Protein AF-R9IJM4-F1 (afdb_monomer_lite)

Structure (mmCIF, N/CA/C/O backbone):
data_AF-R9IJM4-F1
#
_entry.id   AF-R9IJM4-F1
#
loop_
_atom_site.group_PDB
_atom_site.id
_atom_site.type_symbol
_atom_site.label_atom_id
_atom_site.label_alt_id
_atom_site.label_comp_id
_atom_site.label_asym_id
_atom_site.label_entity_id
_atom_site.label_seq_id
_atom_site.pdbx_PDB_ins_code
_atom_site.Cartn_x
_atom_site.Cartn_y
_atom_site.Cartn_z
_atom_site.occupancy
_atom_site.B_iso_or_equiv
_atom_site.auth_seq_id
_atom_site.auth_comp_id
_atom_site.auth_asym_id
_atom_site.auth_atom_id
_atom_site.pdbx_PDB_model_num
ATOM 1 N N . MET A 1 1 ? 12.244 14.131 -12.103 1.00 63.94 1 MET A N 1
ATOM 2 C CA . MET A 1 1 ? 13.250 13.109 -11.712 1.00 63.94 1 MET A CA 1
ATOM 3 C C . MET A 1 1 ? 12.738 12.095 -10.692 1.00 63.94 1 MET A C 1
ATOM 5 O O . MET A 1 1 ? 13.213 10.971 -10.733 1.00 63.94 1 MET A O 1
ATOM 9 N N . PHE A 1 2 ? 11.770 12.444 -9.834 1.00 83.75 2 PHE A N 1
ATOM 10 C CA . PHE A 1 2 ? 11.288 11.590 -8.739 1.00 83.75 2 PHE A CA 1
ATOM 11 C C . PHE A 1 2 ? 10.878 10.156 -9.147 1.00 83.75 2 PHE A C 1
ATOM 13 O O . PHE A 1 2 ? 11.268 9.192 -8.494 1.00 83.75 2 PHE A O 1
ATOM 20 N N . PHE A 1 3 ? 10.173 9.996 -10.272 1.00 92.25 3 PHE A N 1
ATOM 21 C CA . PHE A 1 3 ? 9.782 8.671 -10.770 1.00 92.25 3 PHE A CA 1
ATOM 22 C C . PHE A 1 3 ? 10.983 7.755 -11.053 1.00 92.25 3 PHE A C 1
ATOM 24 O O . PHE A 1 3 ? 10.991 6.601 -10.637 1.00 92.25 3 PHE A O 1
ATOM 31 N N . TYR A 1 4 ? 12.020 8.265 -11.731 1.00 93.31 4 TYR A N 1
ATOM 32 C CA . TYR A 1 4 ? 13.202 7.458 -12.044 1.00 93.31 4 TYR A CA 1
ATOM 33 C C . TYR A 1 4 ? 13.947 7.045 -10.772 1.00 93.31 4 TYR A C 1
ATOM 35 O O . TYR A 1 4 ? 14.322 5.884 -10.654 1.00 93.31 4 TYR A O 1
ATOM 43 N N . SER A 1 5 ? 14.113 7.950 -9.800 1.00 93.19 5 SER A N 1
ATOM 44 C CA . SER A 1 5 ? 14.742 7.599 -8.520 1.00 93.19 5 SER A CA 1
ATOM 45 C C . SER A 1 5 ? 13.945 6.544 -7.751 1.00 93.19 5 SER A C 1
ATOM 47 O O . SER A 1 5 ? 14.541 5.658 -7.145 1.00 93.19 5 SER A O 1
ATOM 49 N N . GLN A 1 6 ? 12.611 6.590 -7.814 1.00 93.50 6 GLN A N 1
ATOM 50 C CA . GLN A 1 6 ? 11.763 5.597 -7.155 1.00 93.50 6 GLN A CA 1
ATOM 51 C C . GLN A 1 6 ? 11.852 4.228 -7.839 1.00 93.50 6 GLN A C 1
ATOM 53 O O . GLN A 1 6 ? 12.041 3.209 -7.175 1.00 93.50 6 GLN A O 1
ATOM 58 N N . LEU A 1 7 ? 11.807 4.203 -9.172 1.00 94.50 7 LEU A N 1
ATOM 59 C CA . LEU A 1 7 ? 12.042 2.996 -9.961 1.00 94.50 7 LEU A CA 1
ATOM 60 C C . LEU A 1 7 ? 13.425 2.390 -9.676 1.00 94.50 7 LEU A C 1
ATOM 62 O O . LEU A 1 7 ? 13.549 1.179 -9.502 1.00 94.50 7 LEU A O 1
ATOM 66 N N . GLU A 1 8 ? 14.463 3.224 -9.617 1.00 94.69 8 GLU A N 1
ATOM 67 C CA . GLU A 1 8 ? 15.834 2.804 -9.323 1.00 94.69 8 GLU A CA 1
ATOM 68 C C . GLU A 1 8 ? 15.951 2.210 -7.914 1.00 94.69 8 GLU A C 1
ATOM 70 O O . GLU A 1 8 ? 16.584 1.168 -7.744 1.00 94.69 8 GLU A O 1
ATOM 75 N N . ASN A 1 9 ? 15.276 2.802 -6.926 1.00 94.12 9 ASN A N 1
ATOM 76 C CA . ASN A 1 9 ? 15.210 2.266 -5.569 1.00 94.12 9 ASN A CA 1
ATOM 77 C C . ASN A 1 9 ? 14.530 0.885 -5.523 1.00 94.12 9 ASN A C 1
ATOM 79 O O . ASN A 1 9 ? 15.081 -0.056 -4.953 1.00 94.12 9 ASN A O 1
ATOM 83 N N . LEU A 1 10 ? 13.381 0.726 -6.186 1.00 93.44 10 LEU A N 1
ATOM 84 C CA . LEU A 1 10 ? 12.673 -0.559 -6.253 1.00 93.44 10 LEU A CA 1
ATOM 85 C C . LEU A 1 10 ? 13.505 -1.644 -6.943 1.00 93.44 10 LEU A C 1
ATOM 87 O O . LEU A 1 10 ? 13.607 -2.772 -6.456 1.00 93.44 10 LEU A O 1
ATOM 91 N N . CYS A 1 11 ? 14.169 -1.280 -8.040 1.00 94.69 11 CYS A N 1
ATOM 92 C CA . CYS A 1 11 ? 15.096 -2.161 -8.739 1.00 94.69 11 CYS A CA 1
ATOM 93 C C . CYS A 1 11 ? 16.265 -2.582 -7.837 1.00 94.69 11 CYS A C 1
ATOM 95 O O . CYS A 1 11 ? 16.614 -3.761 -7.795 1.00 94.69 11 CYS A O 1
ATOM 97 N N . LYS A 1 12 ? 16.830 -1.641 -7.069 1.00 94.81 12 LYS A N 1
ATOM 98 C CA . LYS A 1 12 ? 17.917 -1.904 -6.119 1.00 94.81 12 LYS A CA 1
ATOM 99 C C . LYS A 1 12 ? 17.493 -2.888 -5.027 1.00 94.81 12 LYS A C 1
ATOM 101 O O . LYS A 1 12 ? 18.241 -3.821 -4.755 1.00 94.81 12 LYS A O 1
ATOM 106 N N . ILE A 1 13 ? 16.299 -2.724 -4.452 1.00 88.44 13 ILE A N 1
ATOM 107 C CA . ILE A 1 13 ? 15.748 -3.633 -3.429 1.00 88.44 13 ILE A CA 1
ATOM 108 C C . ILE A 1 13 ? 15.592 -5.058 -3.979 1.00 88.44 13 ILE A C 1
ATOM 110 O O . ILE A 1 13 ? 15.886 -6.026 -3.283 1.00 88.44 13 ILE A O 1
ATOM 114 N N . LYS A 1 14 ? 15.160 -5.201 -5.237 1.00 89.44 14 LYS A N 1
ATOM 115 C CA . LYS A 1 14 ? 14.979 -6.506 -5.896 1.00 89.44 14 LYS A CA 1
ATOM 116 C C . LYS A 1 14 ? 16.241 -7.045 -6.584 1.00 89.44 14 LYS A C 1
ATOM 118 O O . LYS A 1 14 ? 16.186 -8.118 -7.176 1.00 89.44 14 LYS A O 1
ATOM 123 N N . GLY A 1 15 ? 17.363 -6.325 -6.534 1.00 93.31 15 GLY A N 1
ATOM 124 C CA . GLY A 1 15 ? 18.619 -6.740 -7.169 1.00 93.31 15 GLY A CA 1
ATOM 125 C C . GLY A 1 15 ? 18.581 -6.775 -8.704 1.00 93.31 15 GLY A C 1
ATOM 126 O O . GLY A 1 15 ? 19.361 -7.502 -9.317 1.00 93.31 15 GLY A O 1
ATOM 127 N N . ILE A 1 16 ? 17.695 -6.005 -9.341 1.00 94.75 16 ILE A N 1
ATOM 128 C CA . ILE A 1 16 ? 17.543 -5.946 -10.804 1.00 94.75 16 ILE A CA 1
ATOM 129 C C . ILE A 1 16 ? 18.032 -4.607 -11.364 1.00 94.75 16 ILE A C 1
ATOM 131 O O . ILE A 1 16 ? 18.055 -3.591 -10.674 1.00 94.75 16 ILE A O 1
ATOM 135 N N . LYS A 1 17 ? 18.432 -4.580 -12.641 1.00 94.25 17 LYS A N 1
ATOM 136 C CA . LYS A 1 17 ? 18.791 -3.328 -13.331 1.00 94.25 17 LYS A CA 1
ATOM 137 C C . LYS A 1 17 ? 17.540 -2.693 -13.953 1.00 94.25 17 LYS A C 1
ATOM 139 O O . LYS A 1 17 ? 16.835 -3.405 -14.669 1.00 94.25 17 LYS A O 1
ATOM 144 N N . PRO A 1 18 ? 17.307 -1.371 -13.807 1.00 93.06 18 PRO A N 1
ATOM 145 C CA . PRO A 1 18 ? 16.154 -0.700 -14.416 1.00 93.06 18 PRO A CA 1
ATOM 146 C C . PRO A 1 18 ? 16.035 -0.911 -15.930 1.00 93.06 18 PRO A C 1
ATOM 148 O O . PRO A 1 18 ? 14.937 -1.097 -16.437 1.00 93.06 18 PRO A O 1
ATOM 151 N N . SER A 1 19 ? 17.156 -0.940 -16.659 1.00 91.50 19 SER A N 1
ATOM 152 C CA . SER A 1 19 ? 17.163 -1.235 -18.100 1.00 91.50 19 SER A CA 1
ATOM 153 C C . SER A 1 19 ? 16.601 -2.621 -18.415 1.00 91.50 19 SER A C 1
ATOM 155 O O . SER A 1 19 ? 15.754 -2.754 -19.291 1.00 91.50 19 SER A O 1
ATOM 157 N N . ASN A 1 20 ? 17.025 -3.632 -17.652 1.00 93.06 20 ASN A N 1
ATOM 158 C CA . ASN A 1 20 ? 16.606 -5.016 -17.853 1.00 93.06 20 ASN A CA 1
ATOM 159 C C . ASN A 1 20 ? 15.116 -5.182 -17.539 1.00 93.06 20 ASN A C 1
ATOM 161 O O . ASN A 1 20 ? 14.425 -5.882 -18.268 1.00 93.06 20 ASN A O 1
ATOM 165 N N . LEU A 1 21 ? 14.624 -4.508 -16.493 1.00 94.06 21 LEU A N 1
ATOM 166 C CA . LEU A 1 21 ? 13.201 -4.488 -16.158 1.00 94.06 21 LEU A CA 1
ATOM 167 C C . LEU A 1 21 ? 12.365 -3.849 -17.273 1.00 94.06 21 LEU A C 1
ATOM 169 O O . LEU A 1 21 ? 11.349 -4.395 -17.686 1.00 94.06 21 LEU A O 1
ATOM 173 N N . VAL A 1 22 ? 12.783 -2.683 -17.771 1.00 92.12 22 VAL A N 1
ATOM 174 C CA . VAL A 1 22 ? 12.061 -1.977 -18.841 1.00 92.12 22 VAL A CA 1
ATOM 175 C C . VAL A 1 22 ? 11.967 -2.854 -20.090 1.00 92.12 22 VAL A C 1
ATOM 177 O O . VAL A 1 22 ? 10.891 -2.976 -20.670 1.00 92.12 22 VAL A O 1
ATOM 180 N N . GLU A 1 23 ? 13.059 -3.525 -20.456 1.00 92.81 23 GLU A N 1
ATOM 181 C CA . GLU A 1 23 ? 13.071 -4.487 -21.560 1.00 92.81 23 GLU A CA 1
ATOM 182 C C . GLU A 1 23 ? 12.163 -5.695 -21.294 1.00 92.81 23 GLU A C 1
ATOM 184 O O . GLU A 1 23 ? 11.390 -6.070 -22.174 1.00 92.81 23 GLU A O 1
ATOM 189 N N . SER A 1 24 ? 12.191 -6.275 -20.088 1.00 93.62 24 SER A N 1
ATOM 190 C CA . SER A 1 24 ? 11.354 -7.437 -19.757 1.00 93.62 24 SER A CA 1
ATOM 191 C C . SER A 1 24 ? 9.859 -7.109 -19.709 1.00 93.62 24 SER A C 1
ATOM 193 O O . SER A 1 24 ? 9.036 -7.994 -19.912 1.00 93.62 24 SER A O 1
ATOM 195 N N . LEU A 1 25 ? 9.499 -5.843 -19.474 1.00 94.31 25 LEU A N 1
ATOM 196 C CA . LEU A 1 25 ? 8.124 -5.335 -19.548 1.00 94.31 25 LEU A CA 1
ATOM 197 C C . LEU A 1 25 ? 7.707 -4.901 -20.971 1.00 94.31 25 LEU A C 1
ATOM 199 O O . LEU A 1 25 ? 6.634 -4.314 -21.156 1.00 94.31 25 LEU A O 1
ATOM 203 N N . GLY A 1 26 ? 8.545 -5.167 -21.981 1.00 92.19 26 GLY A N 1
ATOM 204 C CA . GLY A 1 26 ? 8.262 -4.873 -23.388 1.00 92.19 26 GLY A CA 1
ATOM 205 C C . GLY A 1 26 ? 8.372 -3.390 -23.754 1.00 92.19 26 GLY A C 1
ATOM 206 O O . GLY A 1 26 ? 7.782 -2.954 -24.741 1.00 92.19 26 GLY A O 1
ATOM 207 N N . MET A 1 27 ? 9.094 -2.596 -22.961 1.00 92.31 27 MET A N 1
ATOM 208 C CA . MET A 1 27 ? 9.307 -1.169 -23.200 1.00 92.31 27 MET A CA 1
ATOM 209 C C . MET A 1 27 ? 10.694 -0.897 -23.800 1.00 92.31 27 MET A C 1
ATOM 211 O O . MET A 1 27 ? 11.644 -1.660 -23.637 1.00 92.31 27 MET A O 1
ATOM 215 N N . SER A 1 28 ? 10.829 0.228 -24.508 1.00 87.06 28 SER A N 1
ATOM 216 C CA . SER A 1 28 ? 12.083 0.577 -25.183 1.00 87.06 28 SER A CA 1
ATOM 217 C C . SER A 1 28 ? 13.152 1.119 -24.221 1.00 87.06 28 SER A C 1
ATOM 219 O O . SER A 1 28 ? 12.854 1.851 -23.274 1.00 87.06 28 SER A O 1
ATOM 221 N N . LYS A 1 29 ? 14.434 0.887 -24.536 1.00 78.62 29 LYS A N 1
ATOM 222 C CA . LYS A 1 29 ? 15.575 1.528 -23.845 1.00 78.62 29 LYS A CA 1
ATOM 223 C C . LYS A 1 29 ? 15.525 3.063 -23.900 1.00 78.62 29 LYS A C 1
ATOM 225 O O . LYS A 1 29 ? 15.978 3.729 -22.966 1.00 78.62 29 LYS A O 1
ATOM 230 N N . GLY A 1 30 ? 14.964 3.631 -24.974 1.00 84.69 30 GLY A N 1
ATOM 231 C CA . GLY A 1 30 ? 14.792 5.080 -25.132 1.00 84.69 30 GLY A CA 1
ATOM 232 C C . GLY A 1 30 ? 13.864 5.674 -24.069 1.00 84.69 30 GLY A C 1
ATOM 233 O O . GLY A 1 30 ? 14.144 6.745 -23.529 1.00 84.69 30 GLY A O 1
ATOM 234 N N . THR A 1 31 ? 12.828 4.925 -23.689 1.00 85.75 31 THR A N 1
ATOM 235 C CA . THR A 1 31 ? 11.888 5.285 -22.623 1.00 85.75 31 THR A CA 1
ATOM 236 C C . THR A 1 31 ? 12.601 5.444 -21.276 1.00 85.75 31 THR A C 1
ATOM 238 O O . THR A 1 31 ? 12.406 6.444 -20.587 1.00 85.75 31 THR A O 1
ATOM 241 N N . MET A 1 32 ? 13.508 4.521 -20.938 1.00 88.88 32 MET A N 1
ATOM 242 C CA . MET A 1 32 ? 14.302 4.596 -19.704 1.00 88.88 32 MET A CA 1
ATOM 243 C C . MET A 1 32 ? 15.191 5.850 -19.678 1.00 88.88 32 MET A C 1
ATOM 245 O O . MET A 1 32 ? 15.207 6.586 -18.689 1.00 88.88 32 MET A O 1
ATOM 249 N N . SER A 1 33 ? 15.887 6.143 -20.786 1.00 89.19 33 SER A N 1
ATOM 250 C CA . SER A 1 33 ? 16.728 7.345 -20.890 1.00 89.19 33 SER A CA 1
ATOM 251 C C . SER A 1 33 ? 15.917 8.633 -20.707 1.00 89.19 33 SER A C 1
ATOM 253 O O . SER A 1 33 ? 16.375 9.558 -20.033 1.00 89.19 33 SER A O 1
ATOM 255 N N . ASN A 1 34 ? 14.698 8.682 -21.257 1.00 91.38 34 ASN A N 1
ATOM 256 C CA . ASN A 1 34 ? 13.790 9.814 -21.091 1.00 91.38 34 ASN A CA 1
ATOM 257 C C . ASN A 1 34 ? 13.416 10.037 -19.615 1.00 91.38 34 ASN A C 1
ATOM 259 O O . ASN A 1 34 ? 13.531 11.152 -19.109 1.00 91.38 34 ASN A O 1
ATOM 263 N N . TRP A 1 35 ? 13.048 8.980 -18.887 1.00 93.50 35 TRP A N 1
ATOM 264 C CA . TRP A 1 35 ? 12.703 9.085 -17.463 1.00 93.50 35 TRP A CA 1
ATOM 265 C C . TRP A 1 35 ? 13.880 9.528 -16.598 1.00 93.50 35 TRP A C 1
ATOM 267 O O . TRP A 1 35 ? 13.707 10.360 -15.705 1.00 93.50 35 TRP A O 1
ATOM 277 N N . LYS A 1 36 ? 15.094 9.062 -16.914 1.00 91.06 36 LYS A N 1
ATOM 278 C CA . LYS A 1 36 ? 16.323 9.509 -16.244 1.00 91.06 36 LYS A CA 1
ATOM 279 C C . LYS A 1 36 ? 16.569 11.013 -16.415 1.00 91.06 36 LYS A C 1
ATOM 281 O O . LYS A 1 36 ? 17.065 11.664 -15.501 1.00 91.06 36 LYS A O 1
ATOM 286 N N . LYS A 1 37 ? 16.167 11.582 -17.557 1.00 92.25 37 LYS A N 1
ATOM 287 C CA . LYS A 1 37 ? 16.217 13.030 -17.839 1.00 92.25 37 LYS A CA 1
ATOM 288 C C . LYS A 1 37 ? 15.030 13.812 -17.262 1.00 92.25 37 LYS A C 1
ATOM 290 O O . LYS A 1 37 ? 14.979 15.027 -17.403 1.00 92.25 37 LYS A O 1
ATOM 295 N N . GLY A 1 38 ? 14.094 13.140 -16.592 1.00 89.38 38 GLY A N 1
ATOM 296 C CA . GLY A 1 38 ? 12.923 13.760 -15.977 1.00 89.38 38 GLY A CA 1
ATOM 297 C C . GLY A 1 38 ? 11.649 13.716 -16.816 1.00 89.38 38 GLY A C 1
ATOM 298 O O . GLY A 1 38 ? 10.673 14.339 -16.412 1.00 89.38 38 GLY A O 1
ATOM 299 N N . GLY A 1 39 ? 11.631 12.977 -17.926 1.00 92.06 39 GLY A N 1
ATOM 300 C CA . GLY A 1 39 ? 10.410 12.727 -18.685 1.00 92.06 39 GLY A CA 1
ATOM 301 C C . GLY A 1 39 ? 9.360 11.973 -17.865 1.00 92.06 39 GLY A C 1
ATOM 302 O O . GLY A 1 39 ? 9.691 11.144 -17.014 1.00 92.06 39 GLY A O 1
ATOM 303 N N . THR A 1 40 ? 8.089 12.251 -18.139 1.00 91.31 40 THR A N 1
ATOM 304 C CA . THR A 1 40 ? 6.949 11.645 -17.438 1.00 91.31 40 THR A CA 1
ATOM 305 C C . THR A 1 40 ? 6.636 10.258 -18.015 1.00 91.31 40 THR A C 1
ATOM 307 O O . THR A 1 40 ? 6.551 10.120 -19.240 1.00 91.31 40 THR A O 1
ATOM 310 N N . PRO A 1 41 ? 6.473 9.211 -17.186 1.00 93.31 41 PRO A N 1
ATOM 311 C CA . PRO A 1 41 ? 5.977 7.920 -17.654 1.00 93.31 41 PRO A CA 1
ATOM 312 C C . PRO A 1 41 ? 4.510 8.023 -18.080 1.00 93.31 41 PRO A C 1
ATOM 314 O O . PRO A 1 41 ? 3.739 8.797 -17.518 1.00 93.31 41 PRO A O 1
ATOM 317 N N . ASN A 1 42 ? 4.115 7.235 -19.078 1.00 93.94 42 ASN A N 1
ATOM 318 C CA . ASN A 1 42 ? 2.702 7.099 -19.420 1.00 93.94 42 ASN A CA 1
ATOM 319 C C . ASN A 1 42 ? 2.007 6.136 -18.439 1.00 93.94 42 ASN A C 1
ATOM 321 O O . ASN A 1 42 ? 2.666 5.396 -17.707 1.00 93.94 42 ASN A O 1
ATOM 325 N N . ALA A 1 43 ? 0.674 6.146 -18.431 1.00 95.25 43 ALA A N 1
ATOM 326 C CA . ALA A 1 43 ? -0.112 5.340 -17.499 1.00 95.25 43 ALA A CA 1
ATOM 327 C C . ALA A 1 43 ? 0.181 3.831 -17.612 1.00 95.25 43 ALA A C 1
ATOM 329 O O . ALA A 1 43 ? 0.341 3.170 -16.592 1.00 95.25 43 ALA A O 1
ATOM 330 N N . ASP A 1 44 ? 0.322 3.306 -18.832 1.00 95.06 44 ASP A N 1
ATOM 331 C CA . ASP A 1 44 ? 0.617 1.887 -19.084 1.00 95.06 44 ASP A CA 1
ATOM 332 C C . ASP A 1 44 ? 1.956 1.454 -18.458 1.00 95.06 44 ASP A C 1
ATOM 334 O O . ASP A 1 44 ? 2.021 0.441 -17.765 1.00 95.06 44 ASP A O 1
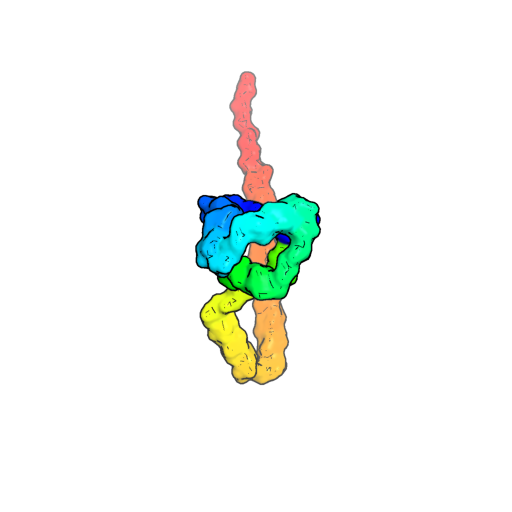ATOM 338 N N . ALA A 1 45 ? 3.006 2.266 -18.597 1.00 95.12 45 ALA A N 1
ATOM 339 C CA . ALA A 1 45 ? 4.294 2.008 -17.964 1.00 95.12 45 ALA A CA 1
ATOM 340 C C . ALA A 1 45 ? 4.198 2.007 -16.432 1.00 95.12 45 ALA A C 1
ATOM 342 O O . ALA A 1 45 ? 4.769 1.133 -15.781 1.00 95.12 45 ALA A O 1
ATOM 343 N N . VAL A 1 46 ? 3.473 2.973 -15.857 1.00 95.94 46 VAL A N 1
ATOM 344 C CA . VAL A 1 46 ? 3.274 3.065 -14.402 1.00 95.94 46 VAL A CA 1
ATOM 345 C C . VAL A 1 46 ? 2.554 1.821 -13.884 1.00 95.94 46 VAL A C 1
ATOM 347 O O . VAL A 1 46 ? 3.006 1.237 -12.904 1.00 95.94 46 VAL A O 1
ATOM 350 N N . VAL A 1 47 ? 1.4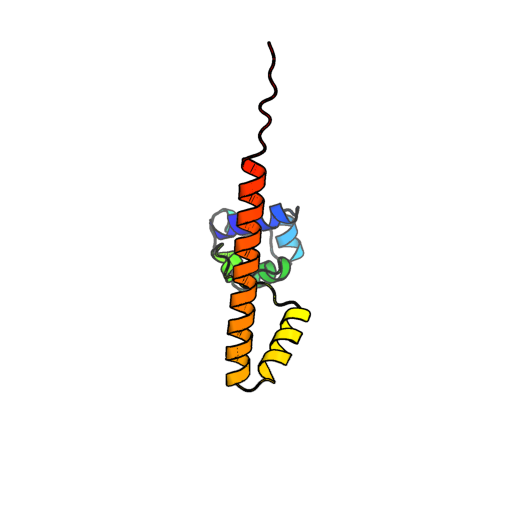84 1.385 -14.555 1.00 96.25 47 VAL A N 1
ATOM 351 C CA . VAL A 1 47 ? 0.711 0.195 -14.164 1.00 96.25 47 VAL A CA 1
ATOM 352 C C . VAL A 1 47 ? 1.577 -1.061 -14.216 1.00 96.25 47 VAL A C 1
ATOM 354 O O . VAL A 1 47 ? 1.708 -1.738 -13.202 1.00 96.25 47 VAL A O 1
ATOM 357 N N . ARG A 1 48 ? 2.257 -1.328 -15.339 1.00 95.81 48 ARG A N 1
ATOM 358 C CA . ARG A 1 48 ? 3.094 -2.535 -15.486 1.00 95.81 48 ARG A CA 1
ATOM 359 C C . ARG A 1 48 ? 4.214 -2.611 -14.453 1.00 95.81 48 ARG A C 1
ATOM 361 O O . ARG A 1 48 ? 4.527 -3.685 -13.947 1.00 95.81 48 ARG A O 1
ATOM 368 N N . ILE A 1 49 ? 4.845 -1.476 -14.151 1.00 95.44 49 ILE A N 1
ATOM 369 C CA . ILE A 1 49 ? 5.910 -1.409 -13.145 1.00 95.44 49 ILE A CA 1
ATOM 370 C C . ILE A 1 49 ? 5.330 -1.626 -11.742 1.00 95.44 49 ILE A C 1
ATOM 372 O O . ILE A 1 49 ? 5.909 -2.376 -10.958 1.00 95.44 49 ILE A O 1
ATOM 376 N N . ALA A 1 50 ? 4.196 -0.998 -11.425 1.00 94.62 50 ALA A N 1
ATOM 377 C CA . ALA A 1 50 ? 3.532 -1.150 -10.134 1.00 94.62 50 ALA A CA 1
ATOM 378 C C . ALA A 1 50 ? 3.119 -2.611 -9.882 1.00 94.62 50 ALA A C 1
ATOM 380 O O . ALA A 1 50 ? 3.448 -3.169 -8.836 1.00 94.62 50 ALA A O 1
ATOM 381 N N . GLU A 1 51 ? 2.510 -3.262 -10.877 1.00 94.19 51 GLU A N 1
ATOM 382 C CA . GLU A 1 51 ? 2.140 -4.682 -10.834 1.00 94.19 51 GLU A CA 1
ATOM 383 C C . GLU A 1 51 ? 3.358 -5.594 -10.661 1.00 94.19 51 GLU A C 1
ATOM 385 O O . GLU A 1 51 ? 3.337 -6.489 -9.818 1.00 94.19 51 GLU A O 1
ATOM 390 N N . HIS A 1 52 ? 4.447 -5.339 -11.396 1.00 94.31 52 HIS A N 1
ATOM 391 C CA . HIS A 1 52 ? 5.680 -6.120 -11.275 1.00 94.31 52 HIS A CA 1
ATOM 392 C C . HIS A 1 52 ? 6.246 -6.109 -9.848 1.00 94.31 52 HIS A C 1
ATOM 394 O O . HIS A 1 52 ? 6.707 -7.136 -9.349 1.00 94.31 52 HIS A O 1
ATOM 400 N N . PHE A 1 53 ? 6.227 -4.949 -9.187 1.00 91.94 53 PHE A N 1
ATOM 401 C CA . PHE A 1 53 ? 6.743 -4.807 -7.825 1.00 91.94 53 PHE A CA 1
ATOM 402 C C . PHE A 1 53 ? 5.709 -5.114 -6.734 1.00 91.94 53 PHE A C 1
ATOM 404 O O . PHE A 1 53 ? 6.097 -5.202 -5.569 1.00 91.94 53 PHE A O 1
ATOM 411 N N . GLY A 1 54 ? 4.433 -5.295 -7.088 1.00 88.44 54 GLY A N 1
ATOM 412 C CA . GLY A 1 54 ? 3.342 -5.475 -6.129 1.00 88.44 54 GLY A CA 1
ATOM 413 C C . GLY A 1 54 ? 3.076 -4.228 -5.281 1.00 88.44 54 GLY A C 1
ATOM 414 O O . GLY A 1 54 ? 2.723 -4.351 -4.112 1.00 88.44 54 GLY A O 1
ATOM 415 N N . VAL A 1 55 ? 3.285 -3.037 -5.846 1.00 89.56 55 VAL A N 1
ATOM 416 C CA . VAL A 1 55 ? 3.077 -1.744 -5.173 1.00 89.56 55 VAL A CA 1
ATOM 417 C C . VAL A 1 55 ? 1.930 -0.976 -5.822 1.00 89.56 55 VAL A C 1
ATOM 419 O O . VAL A 1 55 ? 1.521 -1.279 -6.941 1.00 89.56 55 VAL A O 1
ATOM 422 N N . THR A 1 56 ? 1.410 0.051 -5.151 1.00 92.00 56 THR A N 1
ATOM 423 C CA . THR A 1 56 ? 0.411 0.935 -5.762 1.00 92.00 56 THR A CA 1
ATOM 424 C C . THR A 1 56 ? 1.061 1.886 -6.771 1.00 92.00 56 THR A C 1
ATOM 426 O O . THR A 1 56 ? 2.238 2.246 -6.666 1.00 92.00 56 THR A O 1
ATOM 429 N N . THR A 1 57 ? 0.284 2.338 -7.757 1.00 93.56 57 THR A N 1
ATOM 430 C CA . THR A 1 57 ? 0.734 3.369 -8.704 1.00 93.56 57 THR A CA 1
ATOM 431 C C . THR A 1 57 ? 1.027 4.694 -8.000 1.00 93.56 57 THR A C 1
ATOM 433 O O . THR A 1 57 ? 1.972 5.382 -8.381 1.00 93.56 57 THR A O 1
ATOM 4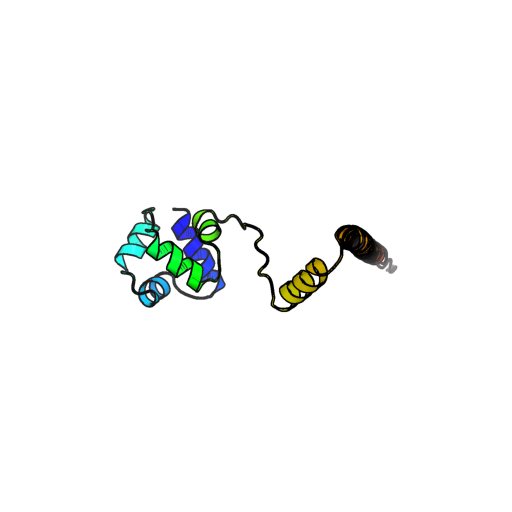36 N N . ASP A 1 58 ? 0.276 5.026 -6.942 1.00 91.69 58 ASP A N 1
ATOM 437 C CA . ASP A 1 58 ? 0.537 6.204 -6.112 1.00 91.69 58 ASP A CA 1
ATOM 438 C C . ASP A 1 58 ? 1.900 6.102 -5.425 1.00 91.69 58 ASP A C 1
ATOM 440 O O . ASP A 1 58 ? 2.726 6.995 -5.588 1.00 91.69 58 ASP A O 1
ATOM 444 N N . TYR A 1 59 ? 2.201 4.972 -4.777 1.00 90.88 59 TYR A N 1
ATOM 445 C CA . TYR A 1 59 ? 3.507 4.746 -4.162 1.00 90.88 59 TYR A CA 1
ATOM 446 C C . TYR A 1 59 ? 4.651 4.842 -5.181 1.00 90.88 59 TYR A C 1
ATOM 448 O O . TYR A 1 59 ? 5.681 5.466 -4.921 1.00 90.88 59 TYR A O 1
ATOM 456 N N . LEU A 1 60 ? 4.471 4.271 -6.374 1.00 92.81 60 LEU A N 1
ATOM 457 C CA . LEU A 1 60 ? 5.464 4.351 -7.444 1.00 92.81 60 LEU A CA 1
ATOM 458 C C . LEU A 1 60 ? 5.710 5.798 -7.919 1.00 92.81 60 LEU A C 1
ATOM 460 O O . LEU A 1 60 ? 6.829 6.142 -8.301 1.00 92.81 60 LEU A O 1
ATOM 464 N N . LEU A 1 61 ? 4.682 6.650 -7.909 1.00 92.12 61 LEU A N 1
ATOM 465 C CA . LEU A 1 61 ? 4.759 8.026 -8.405 1.00 92.12 61 LEU A CA 1
ATOM 466 C C . LEU A 1 61 ? 5.135 9.052 -7.334 1.00 92.12 61 LEU A C 1
ATOM 468 O O . LEU A 1 61 ? 5.752 10.063 -7.668 1.00 92.12 61 LEU A O 1
ATOM 472 N N . THR A 1 62 ? 4.759 8.823 -6.077 1.00 89.06 62 THR A N 1
ATOM 473 C CA . THR A 1 62 ? 4.865 9.802 -4.983 1.00 89.06 62 THR A CA 1
ATOM 474 C C . THR A 1 62 ? 5.801 9.353 -3.865 1.00 89.06 62 THR A C 1
ATOM 476 O O . THR A 1 62 ? 6.199 10.180 -3.044 1.00 89.06 62 THR A O 1
ATOM 479 N N . GLY A 1 63 ? 6.162 8.064 -3.822 1.00 84.00 63 GLY A N 1
ATOM 480 C CA . GLY A 1 63 ? 6.945 7.450 -2.746 1.00 84.00 63 GLY A CA 1
ATOM 481 C C . GLY A 1 63 ? 6.231 7.451 -1.397 1.00 84.00 63 GLY A C 1
ATOM 482 O O . GLY A 1 63 ? 6.838 7.104 -0.386 1.00 84.00 63 GLY A O 1
ATOM 483 N N . LYS A 1 64 ? 4.960 7.863 -1.358 1.00 83.69 64 LYS A N 1
ATOM 484 C CA . LYS A 1 64 ? 4.149 7.836 -0.151 1.00 83.69 64 LYS A CA 1
ATOM 485 C C . LYS A 1 64 ? 3.535 6.454 -0.043 1.00 83.69 64 LYS A C 1
ATOM 487 O O . LYS A 1 64 ? 2.765 6.034 -0.902 1.00 83.69 64 LYS A O 1
ATOM 492 N N . GLU A 1 65 ? 3.888 5.753 1.025 1.00 71.88 65 GLU A N 1
ATOM 493 C CA . GLU A 1 65 ? 3.134 4.594 1.485 1.00 71.88 65 GLU A CA 1
ATOM 494 C C . GLU A 1 65 ? 1.712 5.078 1.788 1.00 71.88 65 GLU A C 1
ATOM 496 O O . GLU A 1 65 ? 1.449 5.718 2.807 1.00 71.88 65 GLU A O 1
ATOM 501 N N . THR A 1 66 ? 0.776 4.813 0.879 1.00 61.16 66 THR A N 1
ATOM 502 C CA . THR A 1 66 ? -0.596 4.589 1.320 1.00 61.16 66 THR A CA 1
ATOM 503 C C . THR A 1 66 ? -0.507 3.289 2.090 1.00 61.16 66 THR A C 1
ATOM 505 O O . THR A 1 66 ? -0.100 2.289 1.516 1.00 61.16 66 THR A O 1
ATOM 508 N N . SER A 1 67 ? -0.775 3.314 3.393 1.00 54.50 67 SER A N 1
ATOM 509 C CA . SER A 1 67 ? -0.692 2.157 4.285 1.00 54.50 67 SER A CA 1
ATOM 510 C C . SER A 1 67 ? -1.744 1.102 3.913 1.00 54.50 67 SER A C 1
ATOM 512 O O . SER A 1 67 ? -2.684 0.829 4.650 1.00 54.50 67 SER A O 1
ATOM 514 N N . SER A 1 68 ? -1.606 0.503 2.734 1.00 55.50 68 SER A N 1
ATOM 515 C CA . SER A 1 68 ? -2.273 -0.718 2.337 1.00 55.50 68 SER A CA 1
ATOM 516 C C . SER A 1 68 ? -1.389 -1.849 2.827 1.00 55.50 68 SER A C 1
ATOM 518 O O . SER A 1 68 ? -0.588 -2.403 2.075 1.00 55.50 68 SER A O 1
ATOM 520 N N . ILE A 1 69 ? -1.496 -2.163 4.118 1.00 62.31 69 ILE A N 1
ATOM 521 C CA . ILE A 1 69 ? -1.017 -3.455 4.603 1.00 62.31 69 ILE A CA 1
ATOM 522 C C . ILE A 1 69 ? -1.715 -4.501 3.719 1.00 62.31 69 ILE A C 1
ATOM 5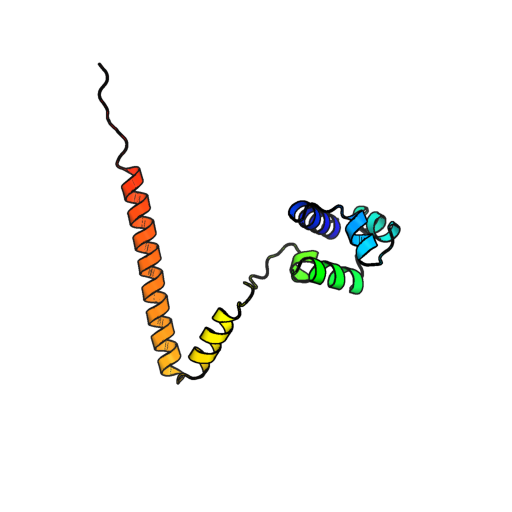24 O O . ILE A 1 69 ? -2.950 -4.482 3.644 1.00 62.31 69 ILE A O 1
ATOM 528 N N . PRO A 1 70 ? -0.970 -5.333 2.969 1.00 64.25 70 PRO A N 1
ATOM 529 C CA . PRO A 1 70 ? -1.585 -6.326 2.107 1.00 64.25 70 PRO A CA 1
ATOM 530 C C . PRO A 1 70 ? -2.439 -7.258 2.968 1.00 64.25 70 PRO A C 1
ATOM 532 O O . PRO A 1 70 ? -1.928 -7.903 3.877 1.00 64.25 70 PRO A O 1
ATOM 535 N N . ILE A 1 71 ? -3.745 -7.296 2.690 1.00 75.75 71 ILE A N 1
ATOM 536 C CA . ILE A 1 71 ? -4.708 -8.121 3.425 1.00 75.75 71 ILE A CA 1
ATOM 537 C C . ILE A 1 71 ? -4.450 -9.585 3.054 1.00 75.75 71 ILE A C 1
ATOM 539 O O . ILE A 1 71 ? -4.716 -10.004 1.919 1.00 75.75 71 ILE A O 1
ATOM 543 N N . SER A 1 72 ? -3.924 -10.355 4.004 1.00 83.75 72 SER A N 1
ATOM 544 C CA . SER A 1 72 ? -3.705 -11.794 3.859 1.00 83.75 72 SER A CA 1
ATOM 545 C C . SER A 1 72 ? -5.036 -12.551 3.751 1.00 83.75 72 SER A C 1
ATOM 547 O O . SER A 1 72 ? -6.113 -11.997 3.976 1.00 8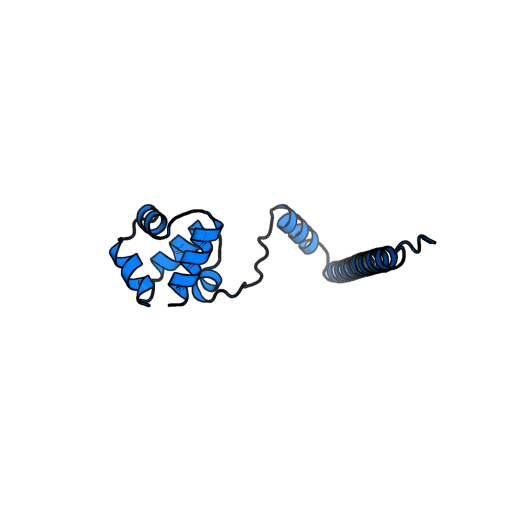3.75 72 SER A O 1
ATOM 549 N N . GLN A 1 73 ? -5.000 -13.836 3.382 1.00 83.56 73 GLN A N 1
ATOM 550 C CA . GLN A 1 73 ? -6.230 -14.642 3.390 1.00 83.56 73 GLN A CA 1
ATOM 551 C C . GLN A 1 73 ? -6.796 -14.803 4.802 1.00 83.56 73 GLN A C 1
ATOM 553 O O . GLN A 1 73 ? -8.012 -14.801 4.966 1.00 83.56 73 GLN A O 1
ATOM 558 N N . GLU A 1 74 ? -5.923 -14.849 5.803 1.00 87.88 74 GLU A N 1
ATOM 559 C CA . GLU A 1 74 ? -6.319 -14.917 7.203 1.00 87.88 74 GLU A CA 1
ATOM 560 C C . GLU A 1 74 ? -6.994 -13.615 7.657 1.00 87.88 74 GLU A C 1
ATOM 562 O O . GLU A 1 74 ? -8.067 -13.654 8.254 1.00 87.88 74 GLU A O 1
ATOM 567 N N . ASP A 1 75 ? -6.478 -12.448 7.252 1.00 88.62 75 ASP A N 1
ATOM 568 C CA . ASP A 1 75 ? -7.132 -11.159 7.532 1.00 88.62 75 ASP A CA 1
ATOM 569 C C . ASP A 1 75 ? -8.544 -11.081 6.924 1.00 88.62 75 ASP A C 1
ATOM 571 O O . ASP A 1 75 ? -9.461 -10.505 7.516 1.00 88.62 75 ASP A O 1
ATOM 575 N N . LYS A 1 76 ? -8.750 -11.675 5.739 1.00 88.19 76 LYS A N 1
ATOM 576 C CA . LYS A 1 76 ? -10.079 -11.735 5.103 1.00 88.19 76 LYS A CA 1
ATOM 577 C C . LYS A 1 76 ? -1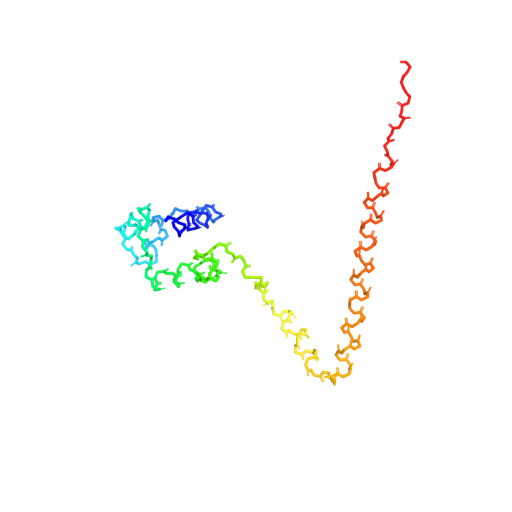1.033 -12.656 5.847 1.00 88.19 76 LYS A C 1
ATOM 579 O O . LYS A 1 76 ? -12.221 -12.342 5.926 1.00 88.19 76 LYS A O 1
ATOM 584 N N . GLU A 1 77 ? -10.537 -13.773 6.368 1.00 93.31 77 GLU A N 1
ATOM 585 C CA . GLU A 1 77 ? -11.328 -14.684 7.192 1.00 93.31 77 GLU A CA 1
ATOM 586 C C . GLU A 1 77 ? -11.791 -13.981 8.473 1.00 93.31 77 GLU A C 1
ATOM 588 O O . GLU A 1 77 ? -12.992 -13.928 8.746 1.00 93.31 77 GLU A O 1
ATOM 593 N N . TRP A 1 78 ? -10.873 -13.316 9.178 1.00 94.88 78 TRP A N 1
ATOM 594 C CA . TRP A 1 78 ? -11.194 -12.485 10.340 1.00 94.88 78 TRP A CA 1
ATOM 595 C C . TRP A 1 78 ? -12.240 -11.412 10.023 1.00 94.88 78 TRP A C 1
ATOM 597 O O . TRP A 1 78 ? -13.223 -11.261 10.752 1.00 94.88 78 TRP A O 1
ATOM 607 N N . LEU A 1 79 ? -12.079 -10.691 8.909 1.00 92.69 79 LEU A N 1
ATOM 608 C CA . LEU A 1 79 ? -13.040 -9.672 8.485 1.00 92.69 79 LEU A CA 1
ATOM 609 C C . LEU A 1 79 ? -14.428 -10.267 8.193 1.00 92.69 79 LEU A C 1
ATOM 611 O O . LEU A 1 79 ? -15.445 -9.672 8.555 1.00 92.69 79 LEU A O 1
ATOM 615 N N . SER A 1 80 ? -14.482 -11.446 7.567 1.00 94.62 80 SER A N 1
ATOM 616 C CA . SER A 1 80 ? -15.735 -12.158 7.301 1.00 94.62 80 SER A CA 1
ATOM 617 C C . SER A 1 80 ? -16.466 -12.529 8.592 1.00 94.62 80 SER A C 1
ATOM 619 O O . SER A 1 80 ? -17.677 -12.320 8.686 1.00 94.62 80 SER A O 1
ATOM 621 N N . LEU A 1 81 ? -15.742 -13.022 9.601 1.00 96.25 81 LEU A N 1
ATOM 622 C CA . LEU A 1 81 ? -16.314 -13.350 10.909 1.00 96.25 81 LEU A CA 1
ATOM 623 C C . LEU A 1 81 ? -16.869 -12.103 11.606 1.00 96.25 81 LEU A C 1
ATOM 625 O O . LEU A 1 81 ? -18.000 -12.121 12.087 1.00 96.25 81 LEU A O 1
ATOM 629 N N . ILE A 1 82 ? -16.123 -10.993 11.598 1.00 96.25 82 ILE A N 1
ATOM 630 C CA . ILE A 1 82 ? -16.572 -9.725 12.192 1.00 96.25 82 ILE A CA 1
ATOM 631 C C . ILE A 1 82 ? -17.874 -9.234 11.549 1.00 96.25 82 ILE A C 1
ATOM 633 O O . ILE A 1 82 ? -18.784 -8.813 12.263 1.00 96.25 82 ILE A O 1
ATOM 637 N N . HIS A 1 83 ? -18.010 -9.321 10.224 1.00 93.62 83 HIS A N 1
ATOM 638 C CA . HIS A 1 83 ? -19.223 -8.880 9.526 1.00 93.62 83 HIS A CA 1
ATOM 639 C C . HIS A 1 83 ? -20.461 -9.745 9.797 1.00 93.62 83 HIS A C 1
ATOM 641 O O . HIS A 1 83 ? -21.577 -9.267 9.599 1.00 93.62 83 HIS A O 1
ATOM 647 N N . GLN A 1 84 ? -20.295 -10.983 10.268 1.00 96.69 84 GLN A N 1
ATOM 648 C CA . GLN A 1 84 ? -21.418 -11.834 10.675 1.00 96.69 84 GLN A CA 1
ATOM 649 C C . GLN A 1 84 ? -21.982 -11.449 12.052 1.00 96.69 84 GLN A C 1
ATOM 651 O O . GLN A 1 84 ? -23.100 -11.835 12.393 1.00 96.69 84 GLN A O 1
ATOM 656 N N . LEU A 1 85 ? -21.237 -10.678 12.849 1.00 96.38 85 LEU A N 1
ATOM 657 C CA . LEU A 1 85 ? -21.673 -10.256 14.176 1.00 96.38 85 LEU A CA 1
ATOM 658 C C . LEU A 1 85 ? -22.681 -9.097 14.102 1.00 96.38 85 LEU A C 1
ATOM 660 O O . LEU A 1 85 ? -22.517 -8.186 13.282 1.00 96.38 85 LEU A O 1
ATOM 664 N N . PRO A 1 86 ? -23.665 -9.036 15.022 1.00 97.94 86 PRO A N 1
ATOM 665 C CA . PRO A 1 86 ? -24.471 -7.838 15.224 1.00 97.94 86 PRO A CA 1
ATOM 666 C C . PRO A 1 86 ? -23.595 -6.619 15.530 1.00 97.94 86 PRO A C 1
ATOM 668 O O . PRO A 1 86 ? -22.587 -6.727 16.228 1.00 97.94 86 PRO A O 1
ATOM 671 N N . LEU A 1 87 ? -24.025 -5.433 15.091 1.00 95.69 87 LEU A N 1
ATOM 672 C CA . LEU A 1 87 ? -23.240 -4.198 15.208 1.00 95.69 87 LEU A CA 1
ATOM 673 C C . LEU A 1 87 ? -22.760 -3.913 16.645 1.00 95.69 87 LEU A C 1
ATOM 675 O O . LEU A 1 87 ? -21.621 -3.500 16.851 1.00 95.69 87 LEU A O 1
ATOM 679 N N . LYS A 1 88 ? -23.602 -4.184 17.652 1.00 97.62 88 LYS A N 1
ATOM 680 C CA . LYS A 1 88 ? -23.226 -4.028 19.065 1.00 97.62 88 LYS A CA 1
ATOM 681 C C . LYS A 1 88 ? -22.049 -4.933 19.454 1.00 97.62 88 LYS A C 1
ATOM 683 O O . LYS A 1 88 ? -21.096 -4.450 20.054 1.00 97.62 88 LYS A O 1
ATOM 688 N N . ALA A 1 89 ? -22.089 -6.204 19.055 1.00 96.81 89 ALA A N 1
ATOM 689 C CA . ALA A 1 89 ? -21.020 -7.158 19.334 1.00 96.81 89 ALA A CA 1
ATOM 690 C C . ALA A 1 89 ? -19.716 -6.764 18.621 1.00 96.81 89 ALA A C 1
ATOM 692 O O . ALA A 1 89 ? -18.648 -6.856 19.213 1.00 96.81 89 ALA A O 1
ATOM 693 N N . GLN A 1 90 ? -19.783 -6.230 17.395 1.00 97.00 90 GLN A N 1
ATOM 694 C CA . GLN A 1 90 ? -18.589 -5.703 16.718 1.00 97.00 90 GLN A CA 1
ATOM 695 C C . GLN A 1 90 ? -17.904 -4.591 17.534 1.00 97.00 90 GLN A C 1
ATOM 697 O O . GLN A 1 90 ? -16.676 -4.560 17.627 1.00 97.00 90 GLN A O 1
ATOM 702 N N . TYR A 1 91 ? -18.678 -3.684 18.146 1.00 95.69 91 TYR A N 1
ATOM 703 C CA . TYR A 1 91 ? -18.123 -2.638 19.012 1.00 95.69 91 TYR A CA 1
ATOM 704 C C . TYR A 1 91 ? -17.493 -3.199 20.288 1.00 95.69 91 TYR A C 1
ATOM 706 O O . TYR A 1 91 ? -16.412 -2.745 20.667 1.00 95.69 91 TYR A O 1
ATOM 714 N N . GLU A 1 92 ? -18.145 -4.173 20.925 1.00 97.12 92 GLU A N 1
ATOM 715 C CA . GLU A 1 92 ? -17.644 -4.844 22.130 1.00 97.12 92 GLU A CA 1
ATOM 716 C C . GLU A 1 92 ? -16.301 -5.537 21.841 1.00 97.12 92 GLU A C 1
ATOM 718 O O . GLU A 1 92 ? -15.288 -5.179 22.445 1.00 97.12 92 GLU A O 1
ATOM 723 N N . PHE A 1 93 ? -16.243 -6.390 20.812 1.00 96.50 93 PHE A N 1
ATOM 724 C CA . PHE A 1 93 ? -15.010 -7.067 20.385 1.00 96.50 93 PHE A CA 1
ATOM 725 C C . PHE A 1 93 ? -13.895 -6.089 20.002 1.00 96.50 93 PHE A C 1
ATOM 727 O O . PHE A 1 93 ? -12.734 -6.279 20.366 1.00 96.50 93 PHE A O 1
ATOM 734 N N . LYS A 1 94 ? -14.221 -4.996 19.301 1.00 96.06 94 LYS A N 1
ATOM 735 C CA . LYS A 1 94 ? -13.240 -3.948 18.981 1.00 96.06 94 LYS A CA 1
ATOM 736 C C . LYS A 1 94 ? -12.671 -3.295 20.245 1.00 96.06 94 LYS A C 1
ATOM 738 O O . LYS A 1 94 ? -11.492 -2.941 20.264 1.00 96.06 94 LYS A O 1
ATOM 743 N N . GLY A 1 95 ? -13.496 -3.093 21.271 1.00 96.06 95 GLY A N 1
ATOM 744 C CA . GLY A 1 95 ? -13.068 -2.571 22.568 1.00 96.06 95 GLY A CA 1
ATOM 745 C C . GLY A 1 95 ? -12.122 -3.529 23.286 1.00 96.06 95 GLY A C 1
ATOM 746 O O . GLY A 1 95 ? -11.049 -3.115 23.724 1.00 96.06 95 GLY A O 1
ATOM 747 N N . GLU A 1 96 ? -12.480 -4.810 23.335 1.00 96.69 96 GLU A N 1
ATOM 748 C CA . GLU A 1 96 ? -11.655 -5.863 23.932 1.00 96.69 96 GLU A CA 1
ATOM 749 C C . GLU A 1 96 ? -10.300 -5.996 23.236 1.00 96.69 96 GLU A C 1
ATOM 751 O O . GLU A 1 96 ? -9.267 -5.971 23.906 1.00 96.69 96 GLU A O 1
ATOM 756 N N . LEU A 1 97 ? -10.288 -6.038 21.899 1.00 95.50 97 LEU A N 1
ATOM 757 C CA . LEU A 1 97 ? -9.062 -6.130 21.107 1.00 95.50 97 LEU A CA 1
ATOM 758 C C . LEU A 1 97 ? -8.132 -4.941 21.372 1.00 95.50 97 LEU A C 1
ATOM 760 O O . LEU A 1 97 ? -6.942 -5.121 21.613 1.00 95.50 97 LEU A O 1
ATOM 764 N N . LYS A 1 98 ? -8.676 -3.718 21.400 1.00 94.06 98 LYS A N 1
ATOM 765 C CA . LYS A 1 98 ? -7.904 -2.521 21.768 1.00 94.06 98 LYS A CA 1
ATOM 766 C C . LYS A 1 98 ? -7.348 -2.609 23.187 1.00 94.06 98 LYS A C 1
ATOM 768 O O . LYS A 1 98 ? -6.205 -2.222 23.416 1.00 94.06 98 LYS A O 1
ATOM 773 N N . GLY A 1 99 ? -8.147 -3.100 24.132 1.00 96.06 99 GLY A N 1
ATOM 774 C CA . GLY A 1 99 ? -7.719 -3.298 25.514 1.00 96.06 99 GLY A CA 1
ATOM 775 C C . GLY A 1 99 ? -6.596 -4.327 25.637 1.00 96.06 99 GLY A C 1
ATOM 776 O O . GLY A 1 99 ? -5.670 -4.122 26.416 1.00 96.06 99 GLY A O 1
ATOM 777 N N . TYR A 1 100 ? -6.656 -5.404 24.854 1.00 94.81 100 TYR A N 1
ATOM 778 C CA . TYR A 1 100 ? -5.608 -6.418 24.786 1.00 94.81 100 TYR A CA 1
ATOM 779 C C . TYR A 1 100 ? -4.305 -5.851 24.214 1.00 94.81 100 TYR A C 1
ATOM 781 O O . TYR A 1 100 ? -3.271 -5.953 24.865 1.00 94.81 100 TYR A O 1
ATOM 789 N N . LEU A 1 101 ? -4.365 -5.191 23.052 1.00 87.44 101 LEU A N 1
ATOM 790 C CA . LEU A 1 101 ? -3.191 -4.593 22.403 1.00 87.44 101 LEU A CA 1
ATOM 791 C C . LEU A 1 101 ? -2.487 -3.586 23.315 1.00 87.44 101 LEU A C 1
ATOM 793 O O . LEU A 1 101 ? -1.271 -3.630 23.454 1.00 87.44 101 LEU A O 1
ATOM 797 N N . LYS A 1 102 ? -3.257 -2.746 24.017 1.00 92.69 102 LYS A N 1
ATOM 798 C CA . LYS A 1 102 ? -2.704 -1.798 24.987 1.00 92.69 102 LYS A CA 1
ATOM 799 C C . LYS A 1 102 ? -1.873 -2.494 26.074 1.00 92.69 102 LYS A C 1
ATOM 801 O O . LYS A 1 102 ? -0.813 -1.993 26.426 1.00 92.69 102 LYS A O 1
ATOM 806 N N . ARG A 1 103 ? -2.341 -3.632 26.601 1.00 93.19 103 ARG A N 1
ATOM 807 C CA . ARG A 1 103 ? -1.596 -4.389 27.622 1.00 93.19 103 ARG A CA 1
ATOM 808 C C . ARG A 1 103 ? -0.319 -5.003 27.062 1.00 93.19 103 ARG A C 1
ATOM 810 O O . ARG A 1 103 ? 0.705 -4.939 27.725 1.00 93.19 103 ARG A O 1
ATOM 817 N N . VAL A 1 104 ? -0.372 -5.549 25.848 1.00 87.94 104 VAL A N 1
ATOM 818 C CA . VAL A 1 104 ? 0.817 -6.093 25.170 1.00 87.94 104 VAL A CA 1
ATOM 819 C C . VAL A 1 104 ? 1.877 -5.006 24.982 1.00 87.94 104 VAL A C 1
ATOM 821 O O . VAL A 1 104 ? 3.049 -5.232 25.283 1.00 87.94 104 VAL A O 1
ATOM 824 N N . ASP A 1 105 ? 1.467 -3.809 24.561 1.00 80.81 105 ASP A N 1
ATOM 825 C CA . ASP A 1 105 ? 2.381 -2.675 24.421 1.00 80.81 105 ASP A CA 1
ATOM 826 C C . ASP A 1 105 ? 2.970 -2.262 25.784 1.00 80.81 105 ASP A C 1
ATOM 828 O O . ASP A 1 105 ? 4.182 -2.085 25.905 1.00 80.81 105 ASP A O 1
ATOM 832 N N . GLU A 1 106 ? 2.154 -2.166 26.839 1.00 83.56 106 GLU A N 1
ATOM 833 C CA . GLU A 1 106 ? 2.613 -1.829 28.198 1.00 83.56 106 GLU A CA 1
ATOM 834 C C . GLU A 1 106 ? 3.600 -2.866 28.770 1.00 83.56 106 GLU A C 1
ATOM 836 O O . GLU A 1 106 ? 4.615 -2.491 29.362 1.00 83.56 106 GLU A O 1
ATOM 841 N N . GLU A 1 107 ? 3.342 -4.160 28.565 1.00 74.88 107 GLU A N 1
ATOM 842 C CA . GLU A 1 107 ? 4.231 -5.254 28.974 1.00 74.88 107 GLU A CA 1
ATOM 843 C C . GLU A 1 107 ? 5.562 -5.226 28.211 1.00 74.88 107 GLU A C 1
ATOM 845 O O . GLU A 1 107 ? 6.621 -5.411 28.818 1.00 74.88 107 GLU A O 1
ATOM 850 N N . SER A 1 108 ? 5.529 -4.924 26.908 1.00 68.44 108 SER A N 1
ATOM 851 C CA . SER A 1 108 ? 6.741 -4.784 26.091 1.00 68.44 108 SER A CA 1
ATOM 852 C C . SER A 1 108 ? 7.638 -3.637 26.581 1.00 68.44 108 SER A C 1
ATOM 854 O O . SER A 1 108 ? 8.836 -3.825 26.789 1.00 68.44 108 SER A O 1
ATOM 856 N N . VAL A 1 109 ? 7.048 -2.478 26.900 1.00 70.00 109 VAL A N 1
ATOM 857 C CA . VAL A 1 109 ? 7.771 -1.309 27.427 1.00 70.00 109 VAL A CA 1
ATOM 858 C C . VAL A 1 109 ? 8.338 -1.584 28.828 1.00 70.00 109 VAL A C 1
ATOM 860 O O . VAL A 1 109 ? 9.460 -1.176 29.146 1.00 70.00 109 VAL A O 1
ATOM 863 N N . ALA A 1 110 ? 7.594 -2.294 29.682 1.00 69.06 110 ALA A N 1
ATOM 864 C CA . ALA A 1 110 ? 8.046 -2.654 31.025 1.00 69.06 110 ALA A CA 1
ATOM 865 C C . ALA A 1 110 ? 9.239 -3.630 31.003 1.00 69.06 110 ALA A C 1
ATOM 867 O O . ALA A 1 110 ? 10.190 -3.455 31.778 1.00 69.06 110 ALA A O 1
ATOM 868 N N . ALA A 1 111 ? 9.226 -4.617 30.102 1.00 62.91 111 ALA A N 1
ATOM 869 C CA . ALA A 1 111 ? 10.325 -5.562 29.914 1.00 62.91 111 ALA A CA 1
ATOM 870 C C . ALA A 1 111 ? 11.617 -4.865 29.444 1.00 62.91 111 ALA A C 1
ATOM 872 O O . ALA A 1 111 ? 12.672 -5.053 30.059 1.00 62.91 111 ALA A O 1
ATOM 873 N N . ASP A 1 112 ? 11.526 -3.979 28.448 1.00 64.81 112 ASP A N 1
ATOM 874 C CA . ASP A 1 112 ? 12.671 -3.211 27.938 1.00 64.81 112 ASP A CA 1
ATOM 875 C C . ASP A 1 112 ? 13.269 -2.283 29.009 1.00 64.81 112 ASP A C 1
ATOM 877 O O . ASP A 1 112 ? 14.491 -2.160 29.148 1.00 64.81 112 ASP A O 1
ATOM 881 N N . SER A 1 113 ? 12.419 -1.675 29.845 1.00 66.19 113 SER A N 1
ATOM 882 C CA . SER A 1 113 ? 12.878 -0.822 30.948 1.00 66.19 113 SER A CA 1
ATOM 883 C C . SER A 1 113 ? 13.652 -1.593 32.029 1.00 66.19 113 SER A C 1
ATOM 885 O O . SER A 1 113 ? 14.589 -1.051 32.623 1.00 66.19 113 SER A O 1
ATOM 887 N N . SER A 1 114 ? 13.310 -2.866 32.256 1.00 62.66 114 SER A N 1
ATOM 888 C CA . SER A 1 114 ? 13.936 -3.724 33.272 1.00 62.66 114 SER A CA 1
ATOM 889 C C . SER A 1 114 ? 15.327 -4.211 32.849 1.00 62.66 114 SER A C 1
ATOM 891 O O . SER A 1 114 ? 16.234 -4.256 33.679 1.00 62.66 114 SER A O 1
ATOM 893 N N . LEU A 1 115 ? 15.534 -4.480 31.555 1.00 58.38 115 LEU A N 1
ATOM 894 C CA . LEU A 1 115 ? 16.834 -4.869 30.991 1.00 58.38 115 LEU A CA 1
ATOM 895 C C . LEU A 1 115 ? 17.879 -3.739 31.053 1.00 58.38 115 LEU A C 1
ATOM 897 O O . LEU A 1 115 ? 19.073 -4.006 31.166 1.00 58.38 115 LEU A O 1
ATOM 901 N N . SER A 1 116 ? 17.446 -2.473 31.045 1.00 58.81 116 SER A N 1
ATOM 902 C CA . SER A 1 116 ? 18.351 -1.313 31.128 1.00 58.81 116 SER A CA 1
ATOM 903 C C . SER A 1 116 ? 18.959 -1.067 32.520 1.00 58.81 116 SER A C 1
ATOM 905 O O . SER A 1 116 ? 19.922 -0.310 32.638 1.00 58.81 116 SER A O 1
ATOM 907 N N . ARG A 1 117 ? 18.418 -1.688 33.584 1.00 58.22 117 ARG A N 1
ATOM 908 C CA . ARG A 1 117 ? 18.852 -1.465 34.979 1.00 58.22 117 ARG A CA 1
ATOM 909 C C . ARG A 1 117 ? 19.791 -2.537 35.532 1.00 58.22 117 ARG A C 1
ATOM 911 O O . ARG A 1 117 ? 20.398 -2.307 36.571 1.00 58.22 117 ARG A O 1
ATOM 918 N N . THR A 1 118 ? 19.962 -3.673 34.857 1.00 52.47 118 THR A N 1
ATOM 919 C CA . THR A 1 118 ? 20.930 -4.715 35.247 1.00 52.47 118 THR A CA 1
ATOM 920 C C . THR A 1 118 ? 22.263 -4.514 34.521 1.00 52.47 118 THR A C 1
ATOM 922 O O . THR A 1 118 ? 22.760 -5.406 33.838 1.00 52.47 118 THR A O 1
ATOM 925 N N . GLY A 1 119 ? 22.818 -3.304 34.608 1.00 54.50 119 GLY A N 1
ATOM 926 C CA . GLY A 1 119 ? 24.189 -3.019 34.194 1.00 54.50 119 GLY A CA 1
ATOM 927 C C . GLY A 1 119 ? 25.137 -3.355 35.340 1.00 54.50 119 GLY A C 1
ATOM 928 O O . GLY A 1 119 ? 25.037 -2.768 36.409 1.00 54.50 119 GLY A O 1
ATOM 929 N N . THR A 1 120 ? 26.024 -4.317 35.111 1.00 59.03 120 THR A N 1
ATOM 930 C CA . THR A 1 120 ? 27.030 -4.838 36.042 1.00 59.03 120 THR A CA 1
ATOM 931 C C . THR A 1 120 ? 27.908 -3.744 36.658 1.00 59.03 120 THR A C 1
ATOM 933 O O . THR A 1 120 ? 28.782 -3.196 35.985 1.00 59.03 120 THR A O 1
ATOM 936 N N . ASP A 1 121 ? 27.764 -3.496 37.952 1.00 56.66 121 ASP A N 1
ATOM 937 C CA . ASP A 1 121 ? 28.758 -2.857 38.809 1.00 56.66 121 ASP A CA 1
ATOM 938 C C . ASP A 1 121 ? 29.714 -3.924 39.361 1.00 56.66 121 ASP A C 1
ATOM 940 O O . ASP A 1 121 ? 29.741 -4.244 40.546 1.00 56.66 121 ASP A O 1
ATOM 944 N N . ASN A 1 122 ? 30.525 -4.513 38.476 1.00 55.19 122 ASN A N 1
ATOM 945 C CA . ASN A 1 122 ? 31.614 -5.371 38.928 1.00 55.19 122 ASN A CA 1
ATOM 946 C C . ASN A 1 122 ? 32.812 -4.508 39.335 1.00 55.19 122 ASN A C 1
ATOM 948 O O . ASN A 1 122 ? 33.477 -3.896 38.498 1.00 55.19 122 ASN A O 1
ATOM 952 N N . LEU A 1 123 ? 33.063 -4.493 40.647 1.00 60.06 123 LEU A N 1
ATOM 953 C CA . LEU A 1 123 ? 34.271 -3.990 41.287 1.00 60.06 123 LEU A CA 1
ATOM 954 C C . LEU A 1 123 ? 35.535 -4.543 40.609 1.00 60.06 123 LEU A C 1
ATOM 956 O O . LEU A 1 123 ? 35.734 -5.756 40.528 1.00 60.06 123 LEU A O 1
ATOM 960 N N . GLY A 1 124 ? 36.444 -3.644 40.243 1.00 57.38 124 GLY A N 1
ATOM 961 C CA . GLY A 1 124 ? 37.839 -3.943 39.946 1.00 57.38 124 GLY A CA 1
ATOM 962 C C . GLY A 1 124 ? 38.714 -2.926 40.670 1.00 57.38 124 GLY A C 1
ATOM 963 O O . GLY A 1 124 ? 38.511 -1.729 40.505 1.00 57.38 124 GLY A O 1
ATOM 964 N N . LYS A 1 125 ? 39.589 -3.445 41.528 1.00 47.34 125 LYS A N 1
ATOM 965 C CA . LYS A 1 125 ? 40.509 -2.754 42.442 1.00 47.34 125 LYS A CA 1
ATOM 966 C C . LYS A 1 125 ? 41.430 -1.738 41.773 1.00 47.34 125 LYS A C 1
ATOM 968 O O . LYS A 1 125 ? 41.795 -1.968 40.601 1.00 47.34 125 LYS A O 1
#

pLDDT: mean 85.66, std 13.43, range [47.34, 97.94]

Secondary structure (DSSP, 8-state):
-HHHHHHHHHHHHTT--HHHHHHHTT--HHHHHHHHTTPPPPHHHHHHHHHHHT--HHHHHH----------HHHHHHHHHHHHS-HHHHHHHHHHHHHHHHHHHHHHHHHHHHHTT--------

Radius of gyration: 24.23 Å; chains: 1; bounding box: 65×29×68 Å

Sequence (125 aa):
MFFYSQLENLCKIKGIKPSNLVESLGMSKGTMSNWKKGGTPNADAVVRIAEHFGVTTDYLLTGKETSSIPISQEDKEWLSLIHQLPLKAQYEFKGELKGYLKRVDEESVAADSSLSRTGTDNLGK

Foldseek 3Di:
DLLLVLLCVLCVVVVHDSQVVCVVLVHDPVLSVCVVVPHDDDPSVLVSSCVVSVHDSCCSRPVDPPPPPPQDPVNVVVVVVLVVDDPVVNVVVVVVVVVVVVVVVVVVVVVVVVVVPPDDPDDDD